Protein AF-0000000085012911 (afdb_homodimer)

pLDDT: mean 93.9, std 5.02, range [67.88, 98.06]

Sequence (136 aa):
MTLKGTFGALAAHMPDLLRLRNGTLLPGEAPPLLASLGLADETGLTRKGEKALACLLNLADLLDLPYAMTLKGTFGALAAHMPDLLRLRNGTLLPGEAPPLLASLGLADETGLTRKGEKALACLLNLADLLDLPYA

Structure (mmCIF, N/CA/C/O backbone):
data_AF-0000000085012911-model_v1
#
loop_
_entity.id
_entity.type
_entity.pdbx_description
1 polymer 'Uncharacterized protein'
#
loop_
_atom_site.group_PDB
_atom_site.id
_atom_site.type_symbol
_atom_site.label_atom_id
_atom_site.label_alt_id
_atom_site.label_comp_id
_atom_site.label_asym_id
_atom_site.label_entity_id
_atom_site.label_seq_id
_atom_site.pdbx_PDB_ins_code
_atom_site.Cartn_x
_atom_site.Cartn_y
_atom_site.Cartn_z
_atom_site.occupancy
_atom_site.B_iso_or_equiv
_atom_site.auth_seq_id
_atom_site.auth_comp_id
_atom_site.auth_asym_id
_atom_site.auth_atom_id
_atom_site.pdbx_PDB_model_num
ATOM 1 N N . MET A 1 1 ? 14.688 -6.902 2.355 1 71.31 1 MET A N 1
ATOM 2 C CA . MET A 1 1 ? 14.25 -5.715 1.626 1 71.31 1 MET A CA 1
ATOM 3 C C . MET A 1 1 ? 13.672 -4.672 2.578 1 71.31 1 MET A C 1
ATOM 5 O O . MET A 1 1 ? 13.141 -5.016 3.635 1 71.31 1 MET A O 1
ATOM 9 N N . THR A 1 2 ? 13.953 -3.369 2.293 1 86.19 2 THR A N 1
ATOM 10 C CA . THR A 1 2 ? 13.414 -2.297 3.123 1 86.19 2 THR A CA 1
ATOM 11 C C . THR A 1 2 ? 11.922 -2.127 2.881 1 86.19 2 THR A C 1
ATOM 13 O O . THR A 1 2 ? 11.383 -2.641 1.898 1 86.19 2 THR A O 1
ATOM 16 N N . LEU A 1 3 ? 11.359 -1.486 3.77 1 90.56 3 LEU A N 1
ATOM 17 C CA . LEU A 1 3 ? 9.938 -1.171 3.65 1 90.56 3 LEU A CA 1
ATOM 18 C C . LEU A 1 3 ? 9.656 -0.392 2.369 1 90.56 3 LEU A C 1
ATOM 20 O O . LEU A 1 3 ? 8.773 -0.759 1.594 1 90.56 3 LEU A O 1
ATOM 24 N N . LYS A 1 4 ? 10.508 0.613 2.139 1 91.31 4 LYS A N 1
ATOM 25 C CA . LYS A 1 4 ? 10.414 1.425 0.928 1 91.31 4 LYS A CA 1
ATOM 26 C C . LYS A 1 4 ? 10.586 0.567 -0.323 1 91.31 4 LYS A C 1
ATOM 28 O O . LYS A 1 4 ? 9.781 0.657 -1.256 1 91.31 4 LYS A O 1
ATOM 33 N N . GLY A 1 5 ? 11.547 -0.219 -0.328 1 92 5 GLY A N 1
ATOM 34 C CA . GLY A 1 5 ? 11.805 -1.085 -1.467 1 92 5 GLY A CA 1
ATOM 35 C C . GLY A 1 5 ? 10.703 -2.098 -1.713 1 92 5 GLY A C 1
ATOM 36 O O . GLY A 1 5 ? 10.312 -2.332 -2.859 1 92 5 GLY A O 1
ATOM 37 N N . THR A 1 6 ? 10.219 -2.686 -0.683 1 93.94 6 THR A N 1
ATOM 38 C CA . THR A 1 6 ? 9.195 -3.713 -0.802 1 93.94 6 THR A CA 1
ATOM 39 C C . THR A 1 6 ? 7.898 -3.121 -1.351 1 93.94 6 THR A C 1
ATOM 41 O O . THR A 1 6 ? 7.301 -3.67 -2.281 1 93.94 6 THR A O 1
ATOM 44 N N . PHE A 1 7 ? 7.492 -1.948 -0.908 1 95.12 7 PHE A N 1
ATOM 45 C CA . PHE A 1 7 ? 6.25 -1.329 -1.354 1 95.12 7 PHE A CA 1
ATOM 46 C C . PHE A 1 7 ? 6.371 -0.846 -2.795 1 95.12 7 PHE A C 1
ATOM 48 O O . PHE A 1 7 ? 5.426 -0.961 -3.576 1 95.12 7 PHE A O 1
ATOM 55 N N . GLY A 1 8 ? 7.504 -0.314 -3.012 1 94.06 8 GLY A N 1
ATOM 56 C CA . GLY A 1 8 ? 7.746 0.056 -4.398 1 94.06 8 GLY A CA 1
ATOM 57 C C . GLY A 1 8 ? 7.668 -1.121 -5.352 1 94.06 8 GLY A C 1
ATOM 58 O O . GLY A 1 8 ? 7.07 -1.02 -6.426 1 94.06 8 GLY A O 1
ATOM 59 N N . ALA A 1 9 ? 8.227 -2.189 -4.973 1 94 9 ALA A N 1
ATOM 60 C CA . ALA A 1 9 ? 8.203 -3.391 -5.805 1 94 9 ALA A CA 1
ATOM 61 C C . ALA A 1 9 ? 6.785 -3.928 -5.957 1 94 9 ALA A C 1
ATOM 63 O O . ALA A 1 9 ? 6.383 -4.336 -7.051 1 94 9 ALA A O 1
ATOM 64 N N . LEU A 1 10 ? 6.098 -3.898 -4.84 1 95.5 10 LEU A N 1
ATOM 65 C CA . LEU A 1 10 ? 4.719 -4.367 -4.898 1 95.5 10 LEU A CA 1
ATOM 66 C C . LEU A 1 10 ? 3.898 -3.516 -5.863 1 95.5 10 LEU A C 1
ATOM 68 O O . LEU A 1 10 ? 3.121 -4.047 -6.66 1 95.5 10 LEU A O 1
ATOM 72 N N . ALA A 1 11 ? 4.078 -2.223 -5.789 1 94.56 11 ALA A N 1
ATOM 73 C CA . ALA A 1 11 ? 3.369 -1.329 -6.699 1 94.56 11 ALA A CA 1
ATOM 74 C C . ALA A 1 11 ? 3.721 -1.637 -8.156 1 94.56 11 ALA A C 1
ATOM 76 O O . ALA A 1 11 ? 2.846 -1.63 -9.023 1 94.56 11 ALA A O 1
ATOM 77 N N . ALA A 1 12 ? 4.93 -1.979 -8.352 1 92.94 12 ALA A N 1
ATOM 78 C CA . ALA A 1 12 ? 5.395 -2.281 -9.703 1 92.94 12 ALA A CA 1
ATOM 79 C C . ALA A 1 12 ? 4.773 -3.574 -10.219 1 92.94 12 ALA A C 1
ATOM 81 O O . ALA A 1 12 ? 4.648 -3.768 -11.43 1 92.94 12 ALA A O 1
ATOM 82 N N . HIS A 1 13 ? 4.359 -4.359 -9.32 1 94.38 13 HIS A N 1
ATOM 83 C CA . HIS A 1 13 ? 3.83 -5.656 -9.727 1 94.38 13 HIS A CA 1
ATOM 84 C C . HIS A 1 13 ? 2.312 -5.703 -9.586 1 94.38 13 HIS A C 1
ATOM 86 O O . HIS A 1 13 ? 1.713 -6.777 -9.625 1 94.38 13 HIS A O 1
ATOM 92 N N . MET A 1 14 ? 1.659 -4.594 -9.43 1 95.19 14 MET A N 1
ATOM 93 C CA . MET A 1 14 ? 0.203 -4.543 -9.336 1 95.19 14 MET A CA 1
ATOM 94 C C . MET A 1 14 ? -0.443 -5.121 -10.594 1 95.19 14 MET A C 1
ATOM 96 O O . MET A 1 14 ? -1.391 -5.902 -10.5 1 95.19 14 MET A O 1
ATOM 100 N N . PRO A 1 15 ? 0.036 -4.844 -11.758 1 93.88 15 PRO A N 1
ATOM 101 C CA . PRO A 1 15 ? -0.565 -5.457 -12.945 1 93.88 15 PRO A CA 1
ATOM 102 C C . PRO A 1 15 ? -0.448 -6.98 -12.945 1 93.88 15 PRO A C 1
ATOM 104 O O . PRO A 1 15 ? -1.369 -7.676 -13.383 1 93.88 15 PRO A O 1
ATOM 107 N N . ASP A 1 16 ? 0.691 -7.406 -12.484 1 95.12 16 ASP A N 1
ATOM 108 C CA . ASP A 1 16 ? 0.86 -8.852 -12.414 1 95.12 16 ASP A CA 1
ATOM 109 C C . ASP A 1 16 ? -0.136 -9.469 -11.43 1 95.12 16 ASP A C 1
ATOM 111 O O . ASP A 1 16 ? -0.697 -10.539 -11.703 1 95.12 16 ASP A O 1
ATOM 115 N N . LEU A 1 17 ? -0.327 -8.836 -10.297 1 96.44 17 LEU A N 1
ATOM 116 C CA . LEU A 1 17 ? -1.307 -9.305 -9.32 1 96.44 17 LEU A CA 1
ATOM 117 C C . LEU A 1 17 ? -2.707 -9.328 -9.922 1 96.44 17 LEU A C 1
ATOM 119 O O . LEU A 1 17 ? -3.453 -10.289 -9.734 1 96.44 17 LEU A O 1
ATOM 123 N N . LEU A 1 18 ? -2.986 -8.312 -10.695 1 96.06 18 LEU A N 1
ATOM 124 C CA . LEU A 1 18 ? -4.285 -8.242 -11.352 1 96.06 18 LEU A CA 1
ATOM 125 C C . LEU A 1 18 ? -4.434 -9.352 -12.391 1 96.06 18 LEU A C 1
ATOM 127 O O . LEU A 1 18 ? -5.492 -9.977 -12.484 1 96.06 18 LEU A O 1
ATOM 131 N N . ARG A 1 19 ? -3.424 -9.594 -13.094 1 96 19 ARG A N 1
ATOM 132 C CA . ARG A 1 19 ? -3.463 -10.625 -14.117 1 96 19 ARG A CA 1
ATOM 133 C C . ARG A 1 19 ? -3.588 -12.016 -13.492 1 96 19 ARG A C 1
ATOM 135 O O . ARG A 1 19 ? -4.27 -12.883 -14.031 1 96 19 ARG A O 1
ATOM 142 N N . LEU A 1 20 ? -2.949 -12.211 -12.367 1 96 20 LEU A N 1
ATOM 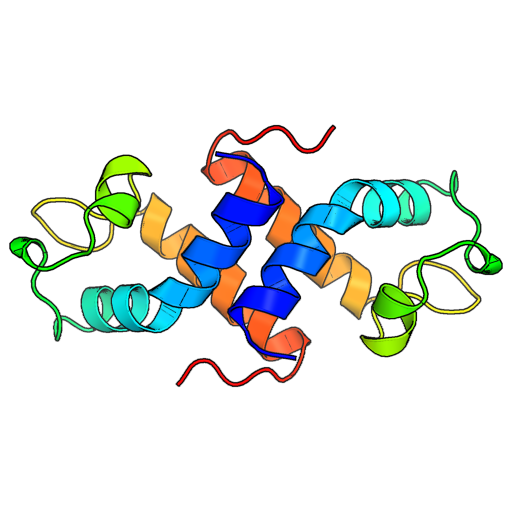143 C CA . LEU A 1 20 ? -3.1 -13.469 -11.633 1 96 20 LEU A CA 1
ATOM 144 C C . LEU A 1 20 ? -4.535 -13.656 -11.156 1 96 20 LEU A C 1
ATOM 146 O O . LEU A 1 20 ? -5.121 -14.719 -11.336 1 96 20 LEU A O 1
ATOM 150 N N . ARG A 1 21 ? -5.07 -12.609 -10.656 1 95.38 21 ARG A N 1
ATOM 151 C CA . ARG A 1 21 ? -6.441 -12.648 -10.164 1 95.38 21 ARG A CA 1
ATOM 152 C C . ARG A 1 21 ? -7.414 -12.984 -11.289 1 95.38 21 ARG A C 1
ATOM 154 O O . ARG A 1 21 ? -8.367 -13.742 -11.086 1 95.38 21 ARG A O 1
ATOM 161 N N . ASN A 1 22 ? -7.098 -12.375 -12.375 1 95 22 ASN A N 1
ATOM 162 C CA . ASN A 1 22 ? -8.023 -12.508 -13.492 1 95 22 ASN A CA 1
ATOM 163 C C . ASN A 1 22 ? -7.723 -13.758 -14.32 1 95 22 ASN A C 1
ATOM 165 O O . ASN A 1 22 ? -8.43 -14.055 -15.281 1 95 22 ASN A O 1
ATOM 169 N N . GLY A 1 23 ? -6.672 -14.477 -14.078 1 92.5 23 GLY A N 1
ATOM 170 C CA . GLY A 1 23 ? -6.336 -15.719 -14.742 1 92.5 23 GLY A CA 1
ATOM 171 C C . GLY A 1 23 ? -5.629 -15.523 -16.062 1 92.5 23 GLY A C 1
ATOM 172 O O . GLY A 1 23 ? -5.492 -16.453 -16.859 1 92.5 23 GLY A O 1
ATOM 173 N N . THR A 1 24 ? -5.184 -14.297 -16.281 1 95.06 24 THR A N 1
ATOM 174 C CA . THR A 1 24 ? -4.52 -14.023 -17.562 1 95.06 24 THR A CA 1
ATOM 175 C C . THR A 1 24 ? -3.006 -14.172 -17.422 1 95.06 24 THR A C 1
ATOM 177 O O . THR A 1 24 ? -2.275 -14.102 -18.406 1 95.06 24 THR A O 1
ATOM 180 N N . LEU A 1 25 ? -2.486 -14.336 -16.297 1 94.81 25 LEU A N 1
ATOM 181 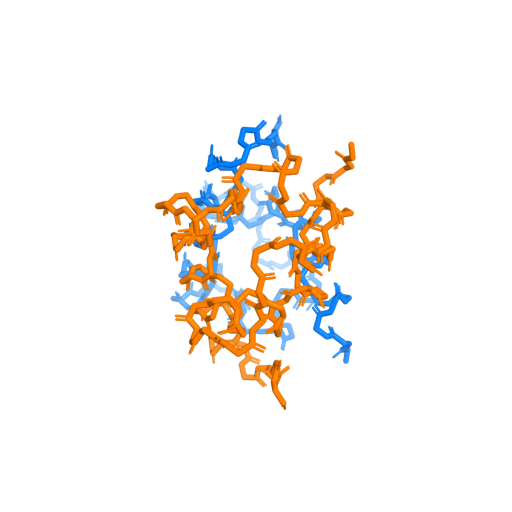C CA . LEU A 1 25 ? -1.12 -14.734 -15.969 1 94.81 25 LEU A CA 1
ATOM 182 C C . LEU A 1 25 ? -1.1 -16.062 -15.227 1 94.81 25 LEU A C 1
ATOM 184 O O . LEU A 1 25 ? -1.793 -16.219 -14.219 1 94.81 25 LEU A O 1
ATOM 188 N N . LEU A 1 26 ? -0.448 -16.891 -15.773 1 93.5 26 LEU A N 1
ATOM 189 C CA . LEU A 1 26 ? -0.379 -18.219 -15.148 1 93.5 26 LEU A CA 1
ATOM 190 C C . LEU A 1 26 ? 0.504 -18.188 -13.906 1 93.5 26 LEU A C 1
ATOM 192 O O . LEU A 1 26 ? 1.512 -17.469 -13.875 1 93.5 26 LEU A O 1
ATOM 196 N N . PRO A 1 27 ? 0.223 -19 -12.906 1 90.81 27 PRO A N 1
ATOM 197 C CA . PRO A 1 27 ? 0.987 -18.984 -11.656 1 90.81 27 PRO A CA 1
ATOM 198 C C . PRO A 1 27 ? 2.475 -19.266 -11.875 1 90.81 27 PRO A C 1
ATOM 200 O O . PRO A 1 27 ? 3.318 -18.656 -11.203 1 90.81 27 PRO A O 1
ATOM 203 N N . GLY A 1 28 ? 2.801 -20.094 -12.805 1 91.25 28 GLY A N 1
ATOM 204 C CA . GLY A 1 28 ? 4.191 -20.422 -13.07 1 91.25 28 GLY A CA 1
ATOM 205 C C . GLY A 1 28 ? 4.965 -19.281 -13.688 1 91.25 28 GLY A C 1
ATOM 206 O O . GLY A 1 28 ? 6.199 -19.297 -13.727 1 91.25 28 GLY A O 1
ATOM 207 N N . GLU A 1 29 ? 4.246 -18.188 -14.141 1 93.56 29 GLU A N 1
ATOM 208 C CA . GLU A 1 29 ? 4.852 -17.047 -14.812 1 93.56 29 GLU A CA 1
ATOM 209 C C . GLU A 1 29 ? 4.918 -15.836 -13.883 1 93.56 29 GLU A C 1
ATOM 211 O O . GLU A 1 29 ? 5.41 -14.773 -14.273 1 93.56 29 GLU A O 1
ATOM 216 N N . ALA A 1 30 ? 4.422 -16.062 -12.688 1 92.38 30 ALA A N 1
ATOM 217 C CA . ALA A 1 30 ? 4.402 -14.953 -11.742 1 92.38 30 ALA A CA 1
ATOM 218 C C . ALA A 1 30 ? 5.816 -14.578 -11.305 1 92.38 30 ALA A C 1
ATOM 220 O O . ALA A 1 30 ? 6.664 -15.445 -11.117 1 92.38 30 ALA A O 1
ATOM 221 N N . PRO A 1 31 ? 6.047 -13.273 -11.258 1 93.94 31 PRO A N 1
ATOM 222 C CA . PRO A 1 31 ? 7.352 -12.867 -10.734 1 93.94 31 PRO A CA 1
ATOM 223 C C . PRO A 1 31 ? 7.711 -13.57 -9.422 1 93.94 31 PRO A C 1
ATOM 225 O O . PRO A 1 31 ? 6.859 -13.695 -8.539 1 93.94 31 PRO A O 1
ATOM 228 N N . PRO A 1 32 ? 8.961 -13.969 -9.32 1 93.94 32 PRO A N 1
ATOM 229 C CA . PRO A 1 32 ? 9.391 -14.711 -8.133 1 93.94 32 PRO A CA 1
ATOM 230 C C . PRO A 1 32 ? 9.156 -13.945 -6.836 1 93.94 32 PRO A C 1
ATOM 232 O O . PRO A 1 32 ? 8.93 -14.547 -5.785 1 93.94 32 PRO A O 1
ATOM 235 N N . LEU A 1 33 ? 9.219 -12.641 -6.895 1 94.44 33 LEU A N 1
ATOM 236 C CA . LEU A 1 33 ? 9 -11.82 -5.711 1 94.44 33 LEU A CA 1
ATOM 237 C C . LEU A 1 33 ? 7.637 -12.117 -5.086 1 94.44 33 LEU A C 1
ATOM 239 O O . LEU A 1 33 ? 7.512 -12.164 -3.859 1 94.44 33 LEU A O 1
ATOM 243 N N . LEU A 1 34 ? 6.605 -12.258 -5.895 1 96.5 34 LEU A N 1
ATOM 244 C CA . LEU A 1 34 ? 5.254 -12.469 -5.383 1 96.5 34 LEU A CA 1
ATOM 245 C C . LEU A 1 34 ? 5.164 -13.789 -4.617 1 96.5 34 LEU A C 1
ATOM 247 O O . LEU A 1 34 ? 4.535 -13.852 -3.559 1 96.5 34 LEU A O 1
ATOM 251 N N . ALA A 1 35 ? 5.832 -14.781 -5.152 1 94.94 35 ALA A N 1
ATOM 252 C CA . ALA A 1 35 ? 5.867 -16.078 -4.473 1 94.94 35 ALA A CA 1
ATOM 253 C C . ALA A 1 35 ? 6.676 -15.992 -3.18 1 94.94 35 ALA A C 1
ATOM 255 O O . ALA A 1 35 ? 6.277 -16.547 -2.154 1 94.94 35 ALA A O 1
ATOM 256 N N . SER A 1 36 ? 7.801 -15.258 -3.236 1 95 36 SER A N 1
ATOM 257 C CA . SER A 1 36 ? 8.664 -15.141 -2.066 1 95 36 SER A CA 1
ATOM 258 C C . SER A 1 36 ? 7.953 -14.422 -0.925 1 95 36 SER A C 1
ATOM 260 O O . SER A 1 36 ? 8.234 -14.68 0.248 1 95 36 SER A O 1
ATOM 262 N N . LEU A 1 37 ? 6.996 -13.609 -1.312 1 95.31 37 LEU A N 1
ATOM 263 C CA . LEU A 1 37 ? 6.242 -12.867 -0.308 1 95.31 37 LEU A CA 1
ATOM 264 C C . LEU A 1 37 ? 4.977 -13.617 0.086 1 95.31 37 LEU A C 1
ATOM 266 O O . LEU A 1 37 ? 4.188 -13.125 0.897 1 95.31 37 LEU A O 1
ATOM 270 N N . GLY A 1 38 ? 4.781 -14.727 -0.515 1 95.44 38 GLY A N 1
ATOM 271 C CA . GLY A 1 38 ? 3.617 -15.539 -0.2 1 95.44 38 GLY A CA 1
ATOM 272 C C . GLY A 1 38 ? 2.34 -15.016 -0.83 1 95.44 38 GLY A C 1
ATOM 273 O O . GLY A 1 38 ? 1.239 -15.375 -0.407 1 95.44 38 GLY A O 1
ATOM 274 N N . LEU A 1 39 ? 2.414 -14.117 -1.837 1 97.12 39 LEU A N 1
ATOM 275 C CA . LEU A 1 39 ? 1.248 -13.5 -2.457 1 97.12 39 LEU A CA 1
ATOM 276 C C . LEU A 1 39 ? 0.702 -14.375 -3.58 1 97.12 39 LEU A C 1
ATOM 278 O O . LEU A 1 39 ? -0.457 -14.234 -3.977 1 97.12 39 LEU A O 1
ATOM 282 N N . ALA A 1 40 ? 1.553 -15.266 -4.078 1 96.94 40 ALA A N 1
ATOM 283 C CA . ALA A 1 40 ? 1.169 -16.203 -5.129 1 96.94 40 ALA A CA 1
ATOM 284 C C . ALA A 1 40 ? 1.815 -17.562 -4.906 1 96.94 40 ALA A C 1
ATOM 286 O O . ALA A 1 40 ? 2.893 -17.656 -4.316 1 96.94 40 ALA A O 1
ATOM 287 N N . ASP A 1 41 ? 1.096 -18.531 -5.363 1 94.56 41 ASP A N 1
ATOM 288 C CA . ASP A 1 41 ? 1.648 -19.875 -5.359 1 94.56 41 ASP A CA 1
ATOM 289 C C . ASP A 1 41 ? 1.258 -20.625 -6.633 1 94.56 41 ASP A C 1
ATOM 291 O O . ASP A 1 41 ? 0.931 -20.016 -7.648 1 94.56 41 ASP A O 1
ATOM 295 N N . GLU A 1 42 ? 1.342 -21.938 -6.684 1 93.5 42 GLU A N 1
ATOM 296 C CA . GLU A 1 42 ? 1.137 -22.75 -7.883 1 93.5 42 GLU A CA 1
ATOM 297 C C . GLU A 1 42 ? -0.313 -22.672 -8.352 1 93.5 42 GLU A C 1
ATOM 299 O O . GLU A 1 42 ? -0.619 -23.031 -9.492 1 93.5 42 GLU A O 1
ATOM 304 N N . THR A 1 43 ? -1.214 -22.172 -7.469 1 93.69 43 THR A N 1
ATOM 305 C CA . THR A 1 43 ? -2.631 -22.141 -7.82 1 93.69 43 THR A CA 1
ATOM 306 C C . THR A 1 43 ? -3.057 -20.734 -8.211 1 93.69 43 THR A C 1
ATOM 308 O O . THR A 1 43 ? -4.148 -20.531 -8.75 1 93.69 43 THR A O 1
ATOM 311 N N . GLY A 1 44 ? -2.143 -19.781 -8.031 1 94.81 44 GLY A N 1
ATOM 312 C CA . GLY A 1 44 ? -2.49 -18.406 -8.352 1 94.81 44 GLY A CA 1
ATOM 313 C C . GLY A 1 44 ? -2.332 -17.453 -7.176 1 94.81 44 GLY A C 1
ATOM 314 O O . GLY A 1 44 ? -1.405 -17.594 -6.375 1 94.81 44 GLY A O 1
ATOM 315 N N . LEU A 1 45 ? -3.125 -16.484 -7.145 1 96 45 LEU A N 1
ATOM 316 C CA . LEU A 1 45 ? -3.123 -15.531 -6.051 1 96 45 LEU A CA 1
ATOM 317 C C . LEU A 1 45 ? -3.594 -16.188 -4.754 1 96 45 LEU A C 1
ATOM 319 O O . LEU A 1 45 ? -4.645 -16.828 -4.723 1 96 45 LEU A O 1
ATOM 323 N N . THR A 1 46 ? -2.803 -16.109 -3.738 1 96.94 46 THR A N 1
ATOM 324 C CA . THR A 1 46 ? -3.195 -16.625 -2.432 1 96.94 46 THR A CA 1
ATOM 325 C C . THR A 1 46 ? -4.191 -15.688 -1.756 1 96.94 46 THR A C 1
ATOM 327 O O . THR A 1 46 ? -4.48 -14.602 -2.271 1 96.94 46 THR A O 1
ATOM 330 N N . ARG A 1 47 ? -4.68 -16.109 -0.581 1 97 47 ARG A N 1
ATOM 331 C CA . ARG A 1 47 ? -5.527 -15.234 0.215 1 97 47 ARG A CA 1
ATOM 332 C C . ARG A 1 47 ? -4.762 -13.992 0.657 1 97 47 ARG A C 1
ATOM 334 O O . ARG A 1 47 ? -5.305 -12.883 0.648 1 97 47 ARG A O 1
ATOM 341 N N . LYS A 1 48 ? -3.529 -14.203 0.998 1 97.44 48 LYS A N 1
ATOM 342 C CA . LYS A 1 48 ? -2.641 -13.109 1.365 1 97.44 48 LYS A CA 1
ATOM 343 C C . LYS A 1 48 ? -2.447 -12.141 0.198 1 97.44 48 LYS A C 1
ATOM 345 O O . LYS A 1 48 ? -2.461 -10.922 0.385 1 97.44 48 LYS A O 1
ATOM 350 N N . GLY A 1 49 ? -2.266 -12.695 -0.96 1 97.62 49 GLY A N 1
ATOM 351 C CA . GLY A 1 49 ? -2.115 -11.898 -2.168 1 97.62 49 GLY A CA 1
ATOM 352 C C . GLY A 1 49 ? -3.34 -11.062 -2.488 1 97.62 49 GLY A C 1
ATOM 353 O O . GLY A 1 49 ? -3.219 -9.906 -2.902 1 97.62 49 GLY A O 1
ATOM 354 N N . GLU A 1 50 ? -4.535 -11.656 -2.207 1 98.06 50 GLU A N 1
ATOM 355 C CA . GLU A 1 50 ? -5.781 -10.938 -2.453 1 98.06 50 GLU A CA 1
ATOM 356 C C . GLU A 1 50 ? -5.918 -9.727 -1.527 1 98.06 50 GLU A C 1
ATOM 358 O O . GLU A 1 50 ? -6.34 -8.656 -1.958 1 98.06 50 GLU A O 1
ATOM 363 N N . LYS A 1 51 ? -5.547 -9.945 -0.326 1 97.88 51 LYS A N 1
ATOM 364 C CA . LYS A 1 51 ? -5.605 -8.852 0.64 1 97.88 51 LYS A CA 1
ATOM 365 C C . LYS A 1 51 ? -4.609 -7.746 0.286 1 97.88 51 LYS A C 1
ATOM 367 O O . LYS A 1 51 ? -4.938 -6.559 0.369 1 97.88 51 LYS A O 1
ATOM 372 N N . ALA A 1 52 ? -3.48 -8.18 -0.101 1 97.75 52 ALA A N 1
ATOM 373 C CA . ALA A 1 52 ? -2.463 -7.207 -0.502 1 97.75 52 ALA A CA 1
ATOM 374 C C . ALA A 1 52 ? -2.928 -6.391 -1.704 1 97.75 52 ALA A C 1
ATOM 376 O O . ALA A 1 52 ? -2.811 -5.164 -1.71 1 97.75 52 ALA A O 1
ATOM 377 N N . LEU A 1 53 ? -3.436 -7.074 -2.678 1 97.31 53 LEU A N 1
ATOM 378 C CA . LEU A 1 53 ? -3.916 -6.402 -3.879 1 97.31 53 LEU A CA 1
ATOM 379 C C . LEU A 1 53 ? -5.027 -5.41 -3.543 1 97.31 53 LEU A C 1
ATOM 381 O O . LEU A 1 53 ? -5.055 -4.301 -4.078 1 97.31 53 LEU A O 1
ATOM 385 N N . ALA A 1 54 ? -5.891 -5.797 -2.689 1 97.5 54 ALA A N 1
ATOM 386 C CA . ALA A 1 54 ? -6.973 -4.90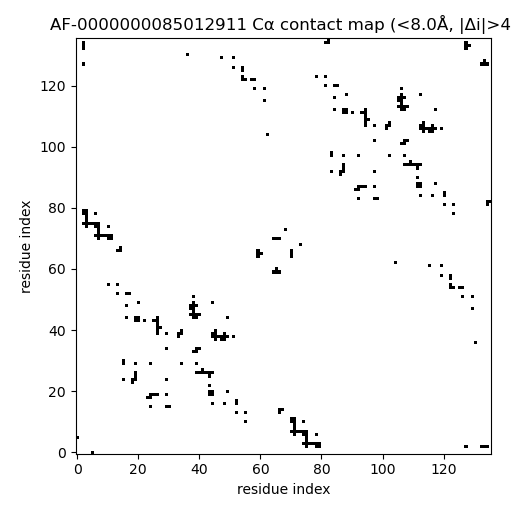2 -2.281 1 97.5 54 ALA A CA 1
ATOM 387 C C . ALA A 1 54 ? -6.426 -3.629 -1.648 1 97.5 54 ALA A C 1
ATOM 389 O O . ALA A 1 54 ? -6.891 -2.527 -1.952 1 97.5 54 ALA A O 1
ATOM 390 N N . CYS A 1 55 ? -5.43 -3.764 -0.79 1 97.5 55 CYS A N 1
ATOM 391 C CA . CYS A 1 55 ? -4.812 -2.6 -0.166 1 97.5 55 CYS A CA 1
ATOM 392 C C . CYS A 1 55 ? -4.156 -1.705 -1.211 1 97.5 55 CYS A C 1
ATOM 394 O O . CYS A 1 55 ? -4.297 -0.481 -1.162 1 97.5 55 CYS A O 1
ATOM 396 N N . LEU A 1 56 ? -3.443 -2.352 -2.117 1 97.12 56 LEU A N 1
ATOM 397 C CA . LEU A 1 56 ? -2.75 -1.605 -3.164 1 97.12 56 LEU A CA 1
ATOM 398 C C . LEU A 1 56 ? -3.744 -0.849 -4.039 1 97.12 56 LEU A C 1
ATOM 400 O O . LEU A 1 56 ? -3.549 0.334 -4.328 1 97.12 56 LEU A O 1
ATOM 404 N N . LEU A 1 57 ? -4.824 -1.495 -4.453 1 96.62 57 LEU A N 1
ATOM 405 C CA . LEU A 1 57 ? -5.844 -0.873 -5.289 1 96.62 57 LEU A CA 1
ATOM 406 C C . LEU A 1 57 ? -6.527 0.276 -4.551 1 96.62 57 LEU A C 1
ATOM 408 O O . LEU A 1 57 ? -6.754 1.34 -5.133 1 96.62 57 LEU A O 1
ATOM 412 N N . ASN A 1 58 ? -6.828 0.017 -3.316 1 96.88 58 ASN A N 1
ATOM 413 C CA . ASN A 1 58 ? -7.449 1.071 -2.523 1 96.88 58 ASN A CA 1
ATOM 414 C C . ASN A 1 58 ? -6.555 2.303 -2.428 1 96.88 58 ASN A C 1
ATOM 416 O O . ASN A 1 58 ? -7.027 3.432 -2.564 1 96.88 58 ASN A O 1
ATOM 420 N N . LEU A 1 59 ? -5.297 2.035 -2.199 1 96.94 59 LEU A N 1
ATOM 421 C CA . LEU A 1 59 ? -4.352 3.139 -2.08 1 96.94 59 LEU A CA 1
ATOM 422 C C . LEU A 1 59 ? -4.207 3.877 -3.406 1 96.94 59 LEU A C 1
ATOM 424 O O . LEU A 1 59 ? -4.184 5.109 -3.436 1 96.94 59 LEU A O 1
ATOM 428 N N . ALA A 1 60 ? -4.109 3.191 -4.492 1 96.38 60 ALA A N 1
ATOM 429 C CA . ALA A 1 60 ? -4.023 3.809 -5.816 1 96.38 60 ALA A CA 1
ATOM 430 C C . ALA A 1 60 ? -5.258 4.66 -6.105 1 96.38 60 ALA A C 1
ATOM 432 O O . ALA A 1 60 ? -5.141 5.777 -6.613 1 96.38 60 ALA A O 1
ATOM 433 N N . ASP A 1 61 ? -6.41 4.137 -5.801 1 95 61 ASP A N 1
ATOM 434 C CA . ASP A 1 61 ? -7.664 4.859 -6.012 1 95 61 ASP A CA 1
ATOM 435 C C . ASP A 1 61 ? -7.715 6.129 -5.168 1 95 61 ASP A C 1
ATOM 437 O O . ASP A 1 61 ? -8.102 7.191 -5.664 1 95 61 ASP A O 1
ATOM 441 N N . LEU A 1 62 ? -7.316 5.902 -3.938 1 95.75 62 LEU A N 1
ATOM 442 C CA . LEU A 1 62 ? -7.316 7.027 -3.008 1 95.75 62 LEU A CA 1
ATOM 443 C C . LEU A 1 62 ? -6.457 8.172 -3.535 1 95.75 62 LEU A C 1
ATOM 445 O O . LEU A 1 62 ? -6.77 9.344 -3.311 1 95.75 62 LEU A O 1
ATOM 449 N N . LEU A 1 63 ? -5.387 7.793 -4.203 1 95.31 63 LEU A N 1
ATOM 450 C CA . LEU A 1 63 ? -4.414 8.789 -4.637 1 95.31 63 LEU A CA 1
ATOM 451 C C . LEU A 1 63 ? -4.594 9.125 -6.113 1 95.31 63 LEU A C 1
ATOM 453 O O . LEU A 1 63 ? -3.793 9.859 -6.691 1 95.31 63 LEU A O 1
ATOM 457 N N . ASP A 1 64 ? -5.578 8.594 -6.715 1 93.56 64 ASP A N 1
ATOM 458 C CA . ASP A 1 64 ? -5.887 8.812 -8.125 1 93.56 64 ASP A CA 1
ATOM 459 C C . ASP A 1 64 ? -4.688 8.477 -9.008 1 93.56 64 ASP A C 1
ATOM 461 O O . ASP A 1 64 ? -4.309 9.273 -9.867 1 93.56 64 ASP A O 1
ATOM 465 N N . LEU A 1 65 ? -4.082 7.348 -8.664 1 93 65 LEU A N 1
ATOM 466 C CA . LEU A 1 65 ? -2.938 6.895 -9.445 1 93 65 LEU A CA 1
ATOM 467 C C . LEU A 1 65 ? -3.348 5.793 -10.422 1 93 65 LEU A C 1
ATOM 469 O O . LEU A 1 65 ? -4.004 4.824 -10.031 1 93 65 LEU A O 1
ATOM 473 N N . PRO A 1 66 ? -2.867 5.98 -11.57 1 89.5 66 PRO A N 1
ATOM 474 C CA . PRO A 1 66 ? -3.15 4.902 -12.523 1 89.5 66 PRO A CA 1
ATOM 475 C C . PRO A 1 66 ? -2.275 3.672 -12.305 1 89.5 66 PRO A C 1
ATOM 477 O O . PRO A 1 66 ? -1.099 3.801 -11.953 1 89.5 66 PRO A O 1
ATOM 480 N N . TYR A 1 67 ? -2.713 2.473 -12.422 1 81.56 67 TYR A N 1
ATOM 481 C CA . TYR A 1 67 ? -1.951 1.244 -12.234 1 81.56 67 TYR A CA 1
ATOM 482 C C . TYR A 1 67 ? -2.143 0.295 -13.406 1 81.56 67 TYR A C 1
ATOM 484 O O . TYR A 1 67 ? -1.566 -0.795 -13.438 1 81.56 67 TYR A O 1
ATOM 492 N N . ALA A 1 68 ? -3.053 0.713 -14.312 1 67.88 68 ALA A N 1
ATOM 493 C CA . ALA A 1 68 ? -3.273 0.037 -15.586 1 67.88 68 ALA A CA 1
ATOM 494 C C . ALA A 1 68 ? -3.234 1.029 -16.75 1 67.88 68 ALA A C 1
ATOM 496 O O . ALA A 1 68 ? -3.479 2.223 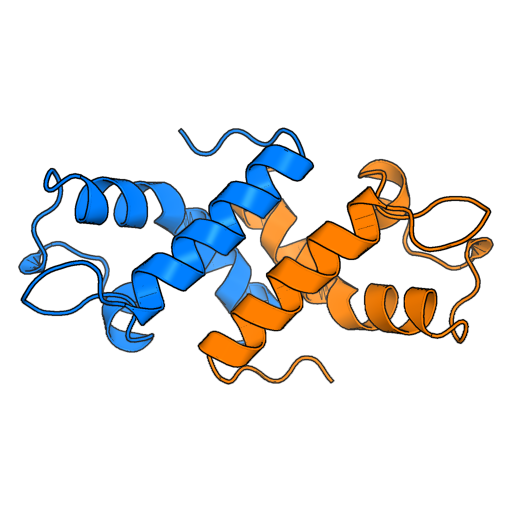-16.562 1 67.88 68 ALA A O 1
ATOM 497 N N . MET B 1 1 ? 4.77 11.641 -10.32 1 71.19 1 MET B N 1
ATOM 498 C CA . MET B 1 1 ? 5.496 10.531 -9.711 1 71.19 1 MET B CA 1
ATOM 499 C C . MET B 1 1 ? 4.934 9.195 -10.18 1 71.19 1 MET B C 1
ATOM 501 O O . MET B 1 1 ? 3.746 9.086 -10.492 1 71.19 1 MET B O 1
ATOM 505 N N . THR B 1 2 ? 5.836 8.172 -10.398 1 86 2 THR B N 1
ATOM 506 C CA . THR B 1 2 ? 5.379 6.848 -10.805 1 86 2 THR B CA 1
ATOM 507 C C . THR B 1 2 ? 4.68 6.141 -9.648 1 86 2 THR B C 1
ATOM 509 O O . THR B 1 2 ? 4.789 6.562 -8.492 1 86 2 THR B O 1
ATOM 512 N N . LEU B 1 3 ? 3.984 5.18 -10.016 1 90.25 3 LEU B N 1
ATOM 513 C CA . LEU B 1 3 ? 3.312 4.355 -9.016 1 90.25 3 LEU B CA 1
ATOM 514 C C . LEU B 1 3 ? 4.316 3.758 -8.039 1 90.25 3 LEU B C 1
ATOM 516 O O . LEU B 1 3 ? 4.137 3.859 -6.82 1 90.25 3 LEU B O 1
ATOM 520 N N . LYS B 1 4 ? 5.383 3.242 -8.625 1 91.19 4 LYS B N 1
ATOM 521 C CA . LYS B 1 4 ? 6.461 2.676 -7.82 1 91.19 4 LYS B CA 1
ATOM 522 C C . LYS B 1 4 ? 7.062 3.727 -6.895 1 91.19 4 LYS B C 1
ATOM 524 O O . LYS B 1 4 ? 7.234 3.48 -5.699 1 91.19 4 LYS B O 1
ATOM 529 N N . GLY B 1 5 ? 7.348 4.812 -7.402 1 92.12 5 GLY B N 1
ATOM 530 C CA . GLY B 1 5 ? 7.93 5.891 -6.621 1 92.12 5 GLY B CA 1
ATOM 531 C C . GLY B 1 5 ? 7.004 6.398 -5.527 1 92.12 5 GLY B C 1
ATOM 532 O O . GLY B 1 5 ? 7.441 6.648 -4.402 1 92.12 5 GLY B O 1
ATOM 533 N N . THR B 1 6 ? 5.77 6.555 -5.832 1 93.88 6 THR B N 1
ATOM 534 C CA . THR B 1 6 ? 4.801 7.082 -4.879 1 93.88 6 THR B CA 1
ATOM 535 C C . THR B 1 6 ? 4.609 6.121 -3.711 1 93.88 6 THR B C 1
ATOM 537 O O . THR B 1 6 ? 4.652 6.527 -2.549 1 93.88 6 THR B O 1
ATOM 540 N N . PHE B 1 7 ? 4.5 4.824 -3.967 1 95.19 7 PHE B N 1
ATOM 541 C CA . PHE B 1 7 ? 4.289 3.838 -2.916 1 95.19 7 PHE B CA 1
ATOM 542 C C . PHE B 1 7 ? 5.527 3.705 -2.043 1 95.19 7 PHE B C 1
ATOM 544 O O . PHE B 1 7 ? 5.426 3.57 -0.821 1 95.19 7 PHE B O 1
ATOM 551 N N . GLY B 1 8 ? 6.602 3.713 -2.738 1 94.06 8 GLY B N 1
ATOM 552 C CA . GLY B 1 8 ? 7.836 3.711 -1.967 1 94.06 8 GLY B CA 1
ATOM 553 C C . GLY B 1 8 ? 7.957 4.902 -1.038 1 94.06 8 GLY B C 1
ATOM 554 O O . GLY B 1 8 ? 8.352 4.758 0.121 1 94.06 8 GLY B O 1
ATOM 555 N N . ALA B 1 9 ? 7.609 6.035 -1.511 1 93.88 9 ALA B N 1
ATOM 556 C CA . ALA B 1 9 ? 7.676 7.25 -0.704 1 93.88 9 ALA B CA 1
ATOM 557 C C . ALA B 1 9 ? 6.691 7.188 0.46 1 93.88 9 ALA B C 1
ATOM 559 O O . ALA B 1 9 ? 7.023 7.574 1.583 1 93.88 9 ALA B O 1
ATOM 560 N N . LEU B 1 10 ? 5.535 6.684 0.123 1 95.44 10 LEU B N 1
ATOM 561 C CA . LEU B 1 10 ? 4.535 6.566 1.179 1 95.44 10 LEU B CA 1
ATOM 562 C C . LEU B 1 10 ? 5.016 5.633 2.283 1 95.44 10 LEU B C 1
ATOM 564 O O . LEU B 1 10 ? 4.855 5.934 3.469 1 95.44 10 LEU B O 1
ATOM 568 N N . ALA B 1 11 ? 5.598 4.523 1.887 1 94.5 11 ALA B N 1
ATOM 569 C CA . ALA B 1 11 ? 6.129 3.588 2.873 1 94.5 11 ALA B CA 1
ATOM 570 C C . ALA B 1 11 ? 7.199 4.25 3.734 1 94.5 11 ALA B C 1
ATOM 572 O O . ALA B 1 11 ? 7.246 4.043 4.949 1 94.5 11 ALA B O 1
ATOM 573 N N . ALA B 1 12 ? 7.949 5.086 3.121 1 93 12 ALA B N 1
ATOM 574 C CA . ALA B 1 12 ? 9.031 5.773 3.826 1 93 12 ALA B CA 1
ATOM 575 C C . ALA B 1 12 ? 8.477 6.777 4.832 1 93 12 ALA B C 1
ATOM 577 O O . ALA B 1 12 ? 9.141 7.109 5.816 1 93 12 ALA B O 1
ATOM 578 N N . HIS B 1 13 ? 7.289 7.164 4.598 1 94.38 13 HIS B N 1
ATOM 579 C CA . HIS B 1 13 ? 6.711 8.195 5.457 1 94.38 13 HIS B CA 1
ATOM 580 C C . HIS B 1 13 ? 5.672 7.602 6.398 1 94.38 13 HIS B C 1
ATOM 582 O O . HIS B 1 13 ? 4.898 8.336 7.016 1 94.38 13 HIS B O 1
ATOM 588 N N . MET B 1 14 ? 5.613 6.309 6.543 1 95.12 14 MET B N 1
ATOM 589 C CA . MET B 1 14 ? 4.672 5.664 7.457 1 95.12 14 MET B CA 1
ATOM 590 C C . MET B 1 14 ? 4.891 6.137 8.891 1 95.12 14 MET B C 1
ATOM 592 O O . MET B 1 14 ? 3.934 6.449 9.602 1 95.12 14 MET B O 1
ATOM 596 N N . PRO B 1 15 ? 6.09 6.273 9.352 1 93.94 15 PRO B N 1
ATOM 597 C CA . PRO B 1 15 ? 6.273 6.785 10.711 1 93.94 15 PRO B CA 1
ATOM 598 C C . PRO B 1 15 ? 5.73 8.203 10.891 1 93.94 15 PRO B C 1
ATOM 600 O O . PRO B 1 15 ? 5.18 8.531 11.945 1 93.94 15 PRO B O 1
ATOM 603 N N . ASP B 1 16 ? 5.938 8.977 9.867 1 95.38 16 ASP B N 1
ATOM 604 C CA . ASP B 1 16 ? 5.406 10.336 9.945 1 95.38 16 ASP B CA 1
ATOM 605 C C . ASP B 1 16 ? 3.881 10.32 10.016 1 95.38 16 ASP B C 1
ATOM 607 O O . ASP B 1 16 ? 3.285 11.102 10.766 1 95.38 16 ASP B O 1
ATOM 611 N N . LEU B 1 17 ? 3.258 9.477 9.227 1 96.44 17 LEU B N 1
ATOM 612 C CA . LEU B 1 17 ? 1.806 9.336 9.266 1 96.44 17 LEU B CA 1
ATOM 613 C C . LEU B 1 17 ? 1.339 8.891 10.648 1 96.44 17 LEU B C 1
ATOM 615 O O . LEU B 1 17 ? 0.359 9.422 11.18 1 96.44 17 LEU B O 1
ATOM 619 N N . LEU B 1 18 ? 2.105 7.992 11.219 1 96.12 18 LEU B N 1
ATOM 620 C CA . LEU B 1 18 ? 1.776 7.512 12.555 1 96.12 18 LEU B CA 1
ATOM 621 C C . LEU B 1 18 ? 1.934 8.625 13.586 1 96.12 18 LEU B C 1
ATOM 623 O O . LEU B 1 18 ? 1.093 8.773 14.477 1 96.12 18 LEU B O 1
ATOM 627 N N . ARG B 1 19 ? 2.943 9.375 13.453 1 96 19 ARG B N 1
ATOM 628 C CA . ARG B 1 19 ? 3.188 10.469 14.391 1 96 19 ARG B CA 1
ATOM 629 C C . ARG B 1 19 ? 2.127 11.555 14.25 1 96 19 ARG B C 1
ATOM 631 O O . ARG B 1 19 ? 1.718 12.164 15.242 1 96 19 ARG B O 1
ATOM 638 N N . LEU B 1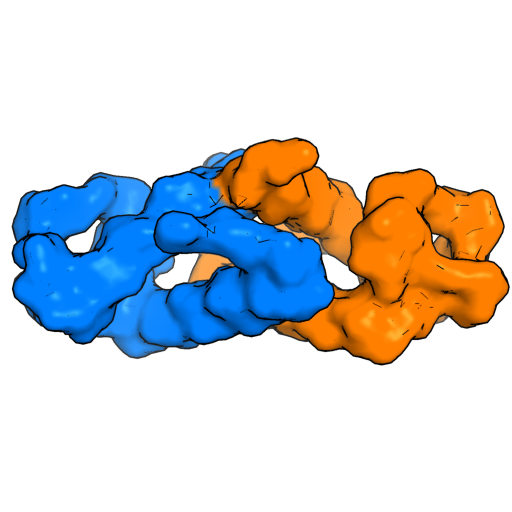 20 ? 1.682 11.797 13.047 1 96 20 LEU B N 1
ATOM 639 C CA . LEU B 1 20 ? 0.591 12.742 12.828 1 96 20 LEU B CA 1
ATOM 640 C C . LEU B 1 20 ? -0.693 12.25 13.484 1 96 20 LEU B C 1
ATOM 642 O O . LEU B 1 20 ? -1.368 13.008 14.188 1 96 20 LEU B O 1
ATOM 646 N N . ARG B 1 21 ? -0.93 11.008 13.328 1 95.25 21 ARG B N 1
ATOM 647 C CA . ARG B 1 21 ? -2.129 10.414 13.906 1 95.25 21 ARG B CA 1
ATOM 648 C C . ARG B 1 21 ? -2.105 10.516 15.43 1 95.25 21 ARG B C 1
ATOM 650 O O . ARG B 1 21 ? -3.135 10.781 16.062 1 95.25 21 ARG B O 1
ATOM 657 N N . ASN B 1 22 ? -0.932 10.281 15.891 1 94.94 22 ASN B N 1
ATOM 658 C CA . ASN B 1 22 ? -0.796 10.227 17.344 1 94.94 22 ASN B CA 1
ATOM 659 C C . ASN B 1 22 ? -0.564 11.609 17.938 1 94.94 22 ASN B C 1
ATOM 661 O O . ASN B 1 22 ? -0.486 11.766 19.156 1 94.94 22 ASN B O 1
ATOM 665 N N . GLY B 1 23 ? -0.368 12.633 17.172 1 92.44 23 GLY B N 1
ATOM 666 C CA . GLY B 1 23 ? -0.214 14.008 17.625 1 92.44 23 GLY B CA 1
ATOM 667 C C . GLY B 1 23 ? 1.199 14.328 18.078 1 92.44 23 GLY B C 1
ATOM 668 O O . GLY B 1 23 ? 1.436 15.367 18.703 1 92.44 23 GLY B O 1
ATOM 669 N N . THR B 1 24 ? 2.115 13.453 17.703 1 94.94 24 THR B N 1
ATOM 670 C CA . THR B 1 24 ? 3.494 13.688 18.125 1 94.94 24 THR B CA 1
ATOM 671 C C . THR B 1 24 ? 4.277 14.398 17.031 1 94.94 24 THR B C 1
ATOM 673 O O . THR B 1 24 ? 5.426 14.797 17.234 1 94.94 24 THR B O 1
ATOM 676 N N . LEU B 1 25 ? 3.754 14.555 15.891 1 94.69 25 LEU B N 1
ATOM 677 C CA . LEU B 1 25 ? 4.219 15.406 14.805 1 94.69 25 LEU B CA 1
ATOM 678 C C . LEU B 1 25 ? 3.189 16.484 14.469 1 94.69 25 LEU B C 1
ATOM 680 O O . LEU B 1 25 ? 2.016 16.172 14.242 1 94.69 25 LEU B O 1
ATOM 684 N N . LEU B 1 26 ? 3.617 17.594 14.562 1 93.19 26 LEU B N 1
ATOM 685 C CA . LEU B 1 26 ? 2.705 18.688 14.289 1 93.19 26 LEU B CA 1
ATOM 686 C C . LEU B 1 26 ? 2.434 18.812 12.797 1 93.19 26 LEU B C 1
ATOM 688 O O . LEU B 1 26 ? 3.322 18.562 11.977 1 93.19 26 LEU B O 1
ATOM 692 N N . PRO B 1 27 ? 1.278 19.266 12.398 1 90.88 27 PRO B N 1
ATOM 693 C CA . PRO B 1 27 ? 0.91 19.359 10.984 1 90.88 27 PRO B CA 1
ATOM 694 C C . PRO B 1 27 ? 1.874 20.234 10.188 1 90.88 27 PRO B C 1
ATOM 696 O O . PRO B 1 27 ? 2.188 19.922 9.031 1 90.88 27 PRO B O 1
ATOM 699 N N . GLY B 1 28 ? 2.359 21.297 10.773 1 91.38 28 GLY B N 1
ATOM 700 C CA . GLY B 1 28 ? 3.27 22.188 10.086 1 91.38 28 GLY B CA 1
ATOM 701 C C . GLY B 1 28 ? 4.629 21.578 9.82 1 91.38 28 GLY B C 1
ATOM 702 O O . GLY B 1 28 ? 5.406 22.094 9.016 1 91.38 28 GLY B O 1
ATOM 703 N N . GLU B 1 29 ? 4.914 20.375 10.445 1 93.44 29 GLU B N 1
ATOM 704 C CA . GLU B 1 29 ? 6.199 19.703 10.32 1 93.44 29 GLU B CA 1
ATOM 705 C C . GLU B 1 29 ? 6.098 18.484 9.406 1 93.44 29 GLU B C 1
ATOM 707 O O . GLU B 1 29 ? 7.094 1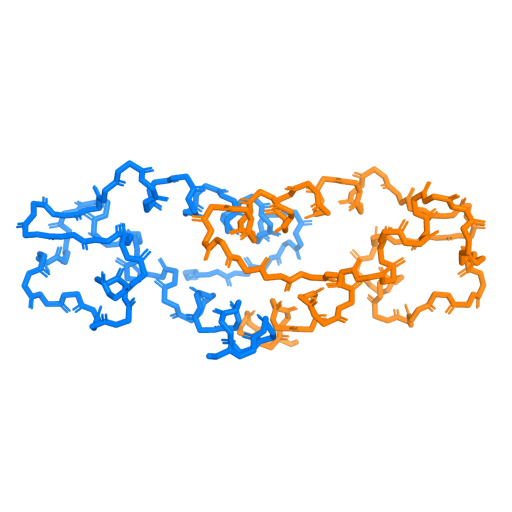7.797 9.164 1 93.44 29 GLU B O 1
ATOM 712 N N . ALA B 1 30 ? 4.906 18.281 8.914 1 92.31 30 ALA B N 1
ATOM 713 C CA . ALA B 1 30 ? 4.703 17.125 8.062 1 92.31 30 ALA B CA 1
ATOM 714 C C . ALA B 1 30 ? 5.434 17.281 6.734 1 92.31 30 ALA B C 1
ATOM 716 O O . ALA B 1 30 ? 5.484 18.375 6.172 1 92.31 30 ALA B O 1
ATOM 717 N N . PRO B 1 31 ? 6.051 16.188 6.328 1 93.94 31 PRO B N 1
ATOM 718 C CA . PRO B 1 31 ? 6.672 16.266 5.004 1 93.94 31 PRO B CA 1
ATOM 719 C C . PRO B 1 31 ? 5.723 16.812 3.938 1 93.94 31 PRO B C 1
ATOM 721 O O . PRO B 1 31 ? 4.547 16.438 3.9 1 93.94 31 PRO B O 1
ATOM 724 N N . PRO B 1 32 ? 6.266 17.656 3.092 1 93.88 32 PRO B N 1
ATOM 725 C CA . PRO B 1 32 ? 5.43 18.312 2.076 1 93.88 32 PRO B CA 1
ATOM 726 C C . PRO B 1 32 ? 4.715 17.297 1.178 1 93.88 32 PRO B C 1
ATOM 728 O O . PRO B 1 32 ? 3.621 17.578 0.677 1 93.88 32 PRO B O 1
ATOM 731 N N . LEU B 1 33 ? 5.305 16.156 0.953 1 94.44 33 LEU B N 1
ATOM 732 C CA . LEU B 1 33 ? 4.699 15.133 0.115 1 94.44 33 LEU B CA 1
ATOM 733 C C . LEU B 1 33 ? 3.32 14.742 0.641 1 94.44 33 LEU B C 1
ATOM 735 O O . LEU B 1 33 ? 2.391 14.531 -0.14 1 94.44 33 LEU B O 1
ATOM 739 N N . LEU B 1 34 ? 3.176 14.594 1.933 1 96.5 34 LEU B N 1
ATOM 740 C CA . LEU B 1 34 ? 1.915 14.156 2.521 1 96.5 34 LEU B CA 1
ATOM 741 C C . LEU B 1 34 ? 0.812 15.172 2.262 1 96.5 34 LEU B C 1
ATOM 743 O O . LEU B 1 34 ? -0.319 14.805 1.938 1 96.5 34 LEU B O 1
ATOM 747 N N . ALA B 1 35 ? 1.201 16.422 2.375 1 94.94 35 ALA B N 1
ATOM 748 C CA . ALA B 1 35 ? 0.243 17.484 2.088 1 94.94 35 ALA B CA 1
ATOM 749 C C . ALA B 1 35 ? -0.104 17.531 0.603 1 94.94 35 ALA B C 1
ATOM 751 O O . ALA B 1 35 ? -1.269 17.703 0.236 1 94.94 35 ALA B O 1
ATOM 752 N N . SER B 1 36 ? 0.913 17.344 -0.252 1 94.94 36 SER B N 1
ATOM 753 C CA . SER B 1 36 ? 0.694 17.391 -1.693 1 94.94 36 SER B CA 1
ATOM 754 C C . SER B 1 36 ? -0.225 16.266 -2.158 1 94.94 36 SER B C 1
ATOM 756 O O . SER B 1 36 ? -0.951 16.422 -3.143 1 94.94 36 SER B O 1
ATOM 758 N N . LEU B 1 37 ? -0.225 15.219 -1.375 1 95.38 37 LEU B N 1
ATOM 759 C CA . LEU B 1 37 ? -1.069 14.078 -1.715 1 95.38 37 LEU B CA 1
ATOM 760 C C . LEU B 1 37 ? -2.416 14.172 -1.006 1 95.38 37 LEU B C 1
ATOM 762 O O . LEU B 1 37 ? -3.252 13.273 -1.135 1 95.38 37 LEU B O 1
ATOM 766 N N . GLY B 1 38 ? -2.568 15.18 -0.243 1 95.5 38 GLY B N 1
ATOM 767 C CA . GLY B 1 38 ? -3.824 15.383 0.462 1 95.5 38 GLY B CA 1
ATOM 768 C C . GLY B 1 38 ? -3.969 14.492 1.685 1 95.5 38 GLY B C 1
ATOM 769 O O . GLY B 1 38 ? -5.078 14.305 2.191 1 95.5 38 GLY B O 1
ATOM 770 N N . LEU B 1 39 ? -2.877 13.883 2.18 1 97.12 39 LEU B N 1
ATOM 771 C CA . LEU B 1 39 ? -2.924 12.961 3.309 1 97.12 39 LEU B CA 1
ATOM 772 C C . LEU B 1 39 ? -2.854 13.719 4.633 1 97.12 39 LEU B C 1
ATOM 774 O O . LEU B 1 39 ? -3.24 13.188 5.676 1 97.12 39 LEU B O 1
ATOM 778 N N . ALA B 1 40 ? -2.352 14.945 4.562 1 97 40 ALA B N 1
ATOM 779 C CA . ALA B 1 40 ? -2.262 15.82 5.734 1 97 40 ALA B CA 1
ATOM 780 C C . ALA B 1 40 ? -2.564 17.266 5.363 1 97 40 ALA B C 1
ATOM 782 O O . ALA B 1 40 ? -2.34 17.688 4.227 1 97 40 ALA B O 1
ATOM 783 N N . ASP B 1 41 ? -3.102 17.906 6.344 1 94.62 41 ASP B N 1
ATOM 784 C CA . ASP B 1 41 ? -3.309 19.344 6.191 1 94.62 41 ASP B CA 1
ATOM 785 C C . ASP B 1 41 ? -2.998 20.094 7.492 1 94.62 41 ASP B C 1
ATOM 787 O O . ASP B 1 41 ? -2.258 19.578 8.336 1 94.62 41 ASP B O 1
ATOM 791 N N . GLU B 1 42 ? -3.455 21.297 7.68 1 93.44 42 GLU B N 1
ATOM 792 C CA . GLU B 1 42 ? -3.104 22.156 8.812 1 93.44 42 GLU B CA 1
ATOM 793 C C . GLU B 1 42 ? -3.641 21.578 10.125 1 93.44 42 GLU B C 1
ATOM 795 O O . GLU B 1 42 ? -3.209 21.984 11.203 1 93.44 42 GLU B O 1
ATOM 800 N N . THR B 1 43 ? -4.59 20.625 10.023 1 93.62 43 THR B N 1
ATOM 801 C CA . THR B 1 43 ? -5.211 20.078 11.227 1 93.62 43 THR B CA 1
ATOM 802 C C . THR B 1 43 ? -4.629 18.703 11.57 1 93.62 43 THR B C 1
ATOM 804 O O . THR B 1 43 ? -4.848 18.188 12.664 1 93.62 43 THR B O 1
ATOM 807 N N . GLY B 1 44 ? -3.807 18.203 10.641 1 94.69 44 GLY B N 1
ATOM 808 C CA . GLY B 1 44 ? -3.248 16.875 10.883 1 94.69 44 GLY B CA 1
ATOM 809 C C . GLY B 1 44 ? -3.559 15.891 9.773 1 94.69 44 GLY B C 1
ATOM 810 O O . GLY B 1 44 ? -3.586 16.266 8.594 1 94.69 44 GLY B O 1
ATOM 811 N N . LEU B 1 45 ? -3.676 14.68 10.141 1 96.06 45 LEU B N 1
ATOM 812 C CA . LEU B 1 45 ? -4.027 13.625 9.188 1 96.06 45 LEU B CA 1
ATOM 813 C C . LEU B 1 45 ? -5.457 13.805 8.688 1 96.06 45 LEU B C 1
ATOM 815 O O . LEU B 1 45 ? -6.383 13.945 9.492 1 96.06 45 LEU B O 1
ATOM 819 N N . THR B 1 46 ? -5.617 13.883 7.41 1 96.94 46 THR B N 1
ATOM 820 C CA . THR B 1 46 ? -6.953 13.969 6.828 1 96.94 46 THR B CA 1
ATOM 821 C C . THR B 1 46 ? -7.645 12.609 6.863 1 96.94 46 THR B C 1
ATOM 823 O O . THR B 1 46 ? -7.035 11.609 7.246 1 96.94 46 THR B O 1
ATOM 826 N N . ARG B 1 47 ? -8.891 12.602 6.418 1 97.06 47 ARG B N 1
ATOM 827 C CA . ARG B 1 47 ? -9.594 11.328 6.27 1 97.06 47 ARG B CA 1
ATOM 828 C C . ARG B 1 47 ? -8.922 10.445 5.227 1 97.06 47 ARG B C 1
ATOM 830 O O . ARG B 1 47 ? -8.797 9.234 5.414 1 97.06 47 ARG B O 1
ATOM 837 N N . LYS B 1 48 ? -8.484 11.078 4.18 1 97.44 48 LYS B N 1
ATOM 838 C CA . LYS B 1 48 ? -7.742 10.391 3.129 1 97.44 48 LYS B CA 1
ATOM 839 C C . LYS B 1 48 ? -6.445 9.797 3.67 1 97.44 48 LYS B C 1
ATOM 841 O O . LYS B 1 48 ? -6.09 8.664 3.34 1 97.44 48 LYS B O 1
ATOM 846 N N . GLY B 1 49 ? -5.773 10.562 4.48 1 97.62 49 GLY B N 1
ATOM 847 C CA . GLY B 1 49 ? -4.543 10.109 5.109 1 97.62 49 GLY B CA 1
ATOM 848 C C . GLY B 1 49 ? -4.746 8.914 6.027 1 97.62 49 GLY B C 1
ATOM 849 O O . GLY B 1 49 ? -3.928 7.996 6.051 1 97.62 49 GLY B O 1
ATOM 850 N N . GLU B 1 50 ? -5.918 8.914 6.73 1 98.06 50 GLU B N 1
ATOM 851 C CA . GLU B 1 50 ? -6.23 7.812 7.633 1 98.06 50 GLU B CA 1
ATOM 852 C C . GLU B 1 50 ? -6.453 6.516 6.859 1 98.06 50 GLU B C 1
ATOM 854 O O . GLU B 1 50 ? -5.984 5.453 7.27 1 98.06 50 GLU B O 1
ATOM 859 N N . LYS B 1 51 ? -7.117 6.672 5.793 1 97.88 51 LYS B N 1
ATOM 860 C CA . LYS B 1 51 ? -7.363 5.5 4.961 1 97.88 51 LYS B CA 1
ATOM 861 C C . LYS B 1 51 ? -6.07 4.969 4.352 1 97.88 51 LYS B C 1
ATOM 863 O O . LYS B 1 51 ? -5.844 3.758 4.312 1 97.88 51 LYS B O 1
ATOM 868 N N . ALA B 1 52 ? -5.285 5.867 3.926 1 97.69 52 ALA B N 1
ATOM 869 C CA . ALA B 1 52 ? -3.998 5.473 3.357 1 97.69 52 ALA B CA 1
ATOM 870 C C . ALA B 1 52 ? -3.139 4.754 4.395 1 97.69 52 ALA B C 1
ATOM 872 O O . ALA B 1 52 ? -2.566 3.699 4.109 1 97.69 52 ALA B O 1
ATOM 873 N N . LEU B 1 53 ? -3.066 5.332 5.555 1 97.31 53 LEU B N 1
ATOM 874 C CA . LEU B 1 53 ? -2.275 4.738 6.625 1 97.31 53 LEU B CA 1
ATOM 875 C C . LEU B 1 53 ? -2.787 3.342 6.969 1 97.31 53 LEU B C 1
ATOM 877 O O . LEU B 1 53 ? -1.996 2.422 7.188 1 97.31 53 LEU B O 1
ATOM 88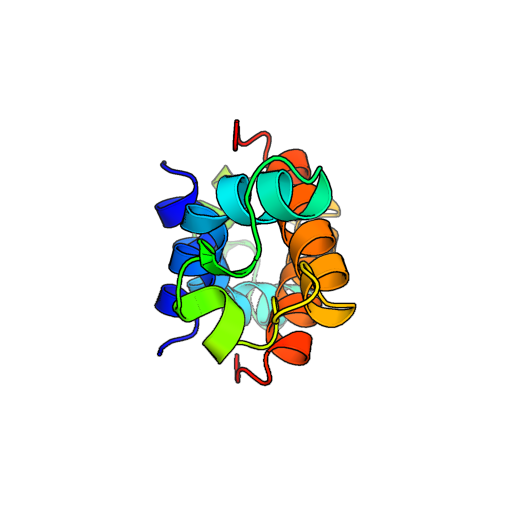1 N N . ALA B 1 54 ? -4.062 3.189 7.012 1 97.44 54 ALA B N 1
ATOM 882 C CA . ALA B 1 54 ? -4.645 1.881 7.305 1 97.44 54 ALA B CA 1
ATOM 883 C C . ALA B 1 54 ? -4.223 0.848 6.262 1 97.44 54 ALA B C 1
ATOM 885 O O . ALA B 1 54 ? -3.859 -0.279 6.609 1 97.44 54 ALA B O 1
ATOM 886 N N . CYS B 1 55 ? -4.258 1.228 4.992 1 97.5 55 CYS B N 1
ATOM 887 C CA . CYS B 1 55 ? -3.828 0.324 3.93 1 97.5 55 CYS B CA 1
ATOM 888 C C . CYS B 1 55 ? -2.357 -0.042 4.09 1 97.5 55 CYS B C 1
ATOM 890 O O . CYS B 1 55 ? -1.983 -1.208 3.947 1 97.5 55 CYS B O 1
ATOM 892 N N . LEU B 1 56 ? -1.545 0.982 4.371 1 97.12 56 LEU B N 1
ATOM 893 C CA . LEU B 1 56 ? -0.111 0.765 4.531 1 97.12 56 LEU B CA 1
ATOM 894 C C . LEU B 1 56 ? 0.171 -0.164 5.707 1 97.12 56 LEU B C 1
ATOM 896 O O . LEU B 1 56 ? 0.964 -1.1 5.586 1 97.12 56 LEU B O 1
ATOM 900 N N . LEU B 1 57 ? -0.487 0.048 6.836 1 96.62 57 LEU B N 1
ATOM 901 C CA . LEU B 1 57 ? -0.302 -0.781 8.023 1 96.62 57 LEU B CA 1
ATOM 902 C C . LEU B 1 57 ? -0.755 -2.213 7.758 1 96.62 57 LEU B C 1
ATOM 904 O O . LEU B 1 57 ? -0.078 -3.166 8.156 1 96.62 57 LEU B O 1
ATOM 908 N N . ASN B 1 58 ? -1.883 -2.309 7.113 1 96.88 58 ASN B N 1
ATOM 909 C CA . ASN B 1 58 ? -2.377 -3.643 6.785 1 96.88 58 ASN B CA 1
ATOM 910 C C . ASN B 1 58 ? -1.391 -4.406 5.906 1 96.88 58 ASN B C 1
ATOM 912 O O . ASN B 1 58 ? -1.136 -5.59 6.137 1 96.88 58 ASN B O 1
ATOM 916 N N . LEU B 1 59 ? -0.877 -3.699 4.93 1 97 59 LEU B N 1
ATOM 917 C CA . LEU B 1 59 ? 0.076 -4.332 4.023 1 97 59 LEU B CA 1
ATOM 918 C C . LEU B 1 59 ? 1.354 -4.719 4.762 1 97 59 LEU B C 1
ATOM 920 O O . LEU B 1 59 ? 1.881 -5.816 4.566 1 97 59 LEU B O 1
ATOM 924 N N . ALA B 1 60 ? 1.876 -3.875 5.586 1 96.31 60 ALA B N 1
ATOM 925 C CA . ALA B 1 60 ? 3.068 -4.168 6.375 1 96.31 60 ALA B CA 1
ATOM 926 C C . ALA B 1 60 ? 2.846 -5.383 7.277 1 96.31 60 ALA B C 1
ATOM 928 O O . ALA B 1 60 ? 3.711 -6.254 7.379 1 96.31 60 ALA B O 1
ATOM 929 N N . ASP B 1 61 ? 1.7 -5.422 7.922 1 95 61 ASP B N 1
ATOM 930 C CA . ASP B 1 61 ? 1.362 -6.539 8.797 1 95 61 ASP B CA 1
ATOM 931 C C . ASP B 1 61 ? 1.272 -7.848 8.016 1 95 61 ASP B C 1
ATOM 933 O O . ASP B 1 61 ? 1.798 -8.875 8.445 1 95 61 ASP B O 1
ATOM 937 N N . LEU B 1 62 ? 0.595 -7.707 6.887 1 95.81 62 LEU B N 1
ATOM 938 C CA . LEU B 1 62 ? 0.422 -8.875 6.031 1 95.81 62 LEU B CA 1
ATOM 939 C C . LEU B 1 62 ? 1.772 -9.469 5.641 1 95.81 62 LEU B C 1
ATOM 941 O O . LEU B 1 62 ? 1.902 -10.688 5.5 1 95.81 62 LEU B O 1
ATOM 945 N N . LEU B 1 63 ? 2.746 -8.57 5.469 1 95.38 63 LEU B N 1
ATOM 946 C CA . LEU B 1 63 ? 4.039 -9.008 4.953 1 95.38 63 LEU B CA 1
ATOM 947 C C . LEU B 1 63 ? 5.059 -9.125 6.082 1 95.38 63 LEU B C 1
ATOM 949 O O . LEU B 1 63 ? 6.242 -9.375 5.832 1 95.38 63 LEU B O 1
ATOM 953 N N . ASP B 1 64 ? 4.641 -8.938 7.277 1 93.56 64 ASP B N 1
ATOM 954 C CA . ASP B 1 64 ? 5.488 -9.016 8.461 1 93.56 64 ASP B CA 1
ATOM 955 C C . ASP B 1 64 ? 6.699 -8.086 8.336 1 93.56 64 ASP B C 1
ATOM 957 O O . ASP B 1 64 ? 7.836 -8.508 8.555 1 93.56 64 ASP B O 1
ATOM 961 N N . LEU B 1 65 ? 6.383 -6.887 7.867 1 92.94 65 LEU B N 1
ATOM 962 C CA . LEU B 1 65 ? 7.43 -5.883 7.73 1 92.94 65 LEU B CA 1
ATOM 963 C C . LEU B 1 65 ? 7.387 -4.887 8.883 1 92.94 65 LEU B C 1
ATOM 965 O O . LEU B 1 65 ? 6.328 -4.336 9.195 1 92.94 65 LEU B O 1
ATOM 969 N N . PRO B 1 66 ? 8.523 -4.676 9.375 1 89.56 66 PRO B N 1
ATOM 970 C CA . PRO B 1 66 ? 8.555 -3.66 10.43 1 89.56 66 PRO B CA 1
ATOM 971 C C . PRO B 1 66 ? 8.453 -2.238 9.883 1 89.56 66 PRO B C 1
ATOM 973 O O . PRO B 1 66 ? 9.016 -1.937 8.828 1 89.56 66 PRO B O 1
ATOM 976 N N . TYR B 1 67 ? 7.766 -1.299 10.453 1 81.69 67 TYR B N 1
ATOM 977 C CA . TYR B 1 67 ? 7.609 0.08 10.008 1 81.69 67 TYR B CA 1
ATOM 978 C C . TYR B 1 67 ? 7.914 1.059 11.133 1 81.69 67 TYR B C 1
ATOM 980 O O . TYR B 1 67 ? 7.84 2.275 10.945 1 81.69 67 TYR B O 1
ATOM 988 N N . ALA B 1 68 ? 8.141 0.476 12.336 1 68.19 68 ALA B N 1
ATOM 989 C CA . ALA B 1 68 ? 8.594 1.224 13.508 1 68.19 68 ALA B CA 1
ATOM 990 C C . ALA B 1 68 ? 9.883 0.628 14.078 1 68.19 68 ALA B C 1
ATOM 992 O O . ALA B 1 68 ? 10.164 -0.556 13.883 1 68.19 68 ALA B O 1
#

Organism: Deinococcus geothermalis (strain DSM 11300 / CIP 105573 / AG-3a) (NCBI:txid319795)

Foldseek 3Di:
DDPVVLVVVVLLCLVVLVCQVVVVDALVRRPVSCVVVVQGDNNTGDPVVVVVSVVSVVVCVVVVHDSD/DDPVVLVVVVLLCLVVLVCQVVVVDALVRRDVSCVVVVQGDNNTGDPVVVVVSVVSVVVCVVVVHDSD

Radius of gyration: 15.21 Å; Cα contacts (8 Å, |Δi|>4): 170; chains: 2; bounding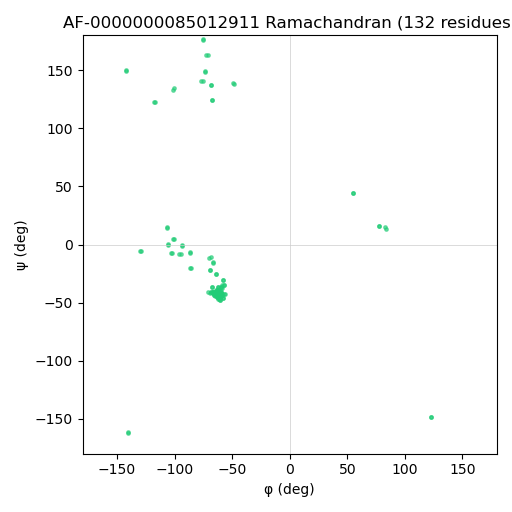 box: 24×45×36 Å

Solvent-accessible surface area (backbone atoms only — not comparable to full-atom values): 7404 Å² total; per-residue (Å²): 130,50,58,31,55,47,37,15,50,50,46,65,40,44,52,57,54,50,26,27,69,70,64,76,37,55,37,91,71,50,61,66,66,42,42,75,66,52,26,28,45,89,88,19,57,31,74,60,23,51,54,43,49,51,33,53,50,50,45,28,59,75,63,70,47,74,73,124,129,53,56,31,55,48,38,16,50,50,48,64,40,43,51,58,54,50,26,26,69,68,63,76,37,53,39,92,71,51,61,66,66,42,41,76,67,51,25,28,43,89,88,20,57,32,73,60,23,50,52,43,48,51,32,52,50,50,44,29,58,74,62,72,46,75,74,122

Secondary structure (DSSP, 8-state):
--HHHHHHHHHHTHHHHHHHHHTSS-GGGS-HHHHHTTSEETTEE-HHHHHHHHHHHHHHHHTT----/--HHHHHHHHHHTHHHHHHHHHTSS-GGGS-HHHHHTTSEETTEE-HHHHHHHHHHHHHHHHTT----